Protein AF-A0A1C3NWH7-F1 (afdb_monomer_lite)

pLDDT: mean 85.62, std 14.14, range [42.09, 97.56]

Secondary structure (DSSP, 8-state):
-EE--S-S--EE---EEEEEEETTTTEEEEEE--EE-S-------SS-S----EEHHHHHHSS-HHHHHHHHHHTSSS--EEEEE-SSSEEP-

Organism: NCBI:txid1839754

Sequence (93 aa):
MTVGFYTSETIASGHLTGVYKNMRTGVLSLVFRCAALAHTETTPSAETPEVMWLPFTDALSCVHPVYAIRIADAFRPDGPFVRLHDGDRLLVG

Structure (mmCIF, N/CA/C/O backbone):
data_AF-A0A1C3NWH7-F1
#
_entry.id   AF-A0A1C3NWH7-F1
#
loop_
_atom_site.group_PDB
_atom_site.id
_atom_site.type_symbol
_atom_site.label_atom_id
_atom_site.label_alt_id
_atom_site.label_comp_id
_atom_site.label_asym_id
_atom_site.label_entity_id
_atom_site.label_seq_id
_atom_site.pdbx_PDB_ins_code
_atom_site.Cartn_x
_atom_site.Cartn_y
_atom_site.Cartn_z
_atom_site.occupancy
_atom_site.B_iso_or_equiv
_atom_site.auth_seq_id
_atom_site.auth_comp_id
_atom_site.auth_asym_id
_atom_site.auth_atom_id
_atom_site.pdbx_PDB_model_num
ATOM 1 N N . MET A 1 1 ? 5.059 -11.575 -9.342 1.00 43.31 1 MET A N 1
ATOM 2 C CA . MET A 1 1 ? 4.719 -10.138 -9.346 1.00 43.31 1 MET A CA 1
ATOM 3 C C . MET A 1 1 ? 5.219 -9.566 -8.041 1.00 43.31 1 MET A C 1
ATOM 5 O O . MET A 1 1 ? 5.048 -10.212 -7.012 1.00 43.31 1 MET A O 1
ATOM 9 N N . THR A 1 2 ? 5.891 -8.429 -8.128 1.00 42.09 2 THR A N 1
ATOM 10 C CA . THR A 1 2 ? 6.877 -7.993 -7.146 1.00 42.09 2 THR A CA 1
ATOM 11 C C . THR A 1 2 ? 6.573 -6.551 -6.748 1.00 42.09 2 THR A C 1
ATOM 13 O O . THR A 1 2 ? 6.117 -5.783 -7.594 1.00 42.09 2 THR A O 1
ATOM 16 N N . VAL A 1 3 ? 6.741 -6.200 -5.473 1.00 54.78 3 VAL A N 1
ATOM 17 C CA . VAL A 1 3 ? 6.416 -4.866 -4.929 1.00 54.78 3 VAL A CA 1
ATOM 18 C C . VAL A 1 3 ? 7.709 -4.083 -4.712 1.00 54.78 3 VAL A C 1
ATOM 20 O O . VAL A 1 3 ? 8.647 -4.644 -4.156 1.00 54.78 3 VAL A O 1
ATOM 23 N N . GLY A 1 4 ? 7.749 -2.821 -5.149 1.00 52.88 4 GLY A N 1
ATOM 24 C CA . GLY A 1 4 ? 8.881 -1.909 -4.959 1.00 52.88 4 GLY A CA 1
ATOM 25 C C . GLY A 1 4 ? 8.517 -0.734 -4.051 1.00 52.88 4 GLY A C 1
ATOM 26 O O . GLY A 1 4 ? 7.383 -0.248 -4.079 1.00 52.88 4 GLY A O 1
ATOM 27 N N . PHE A 1 5 ? 9.480 -0.274 -3.254 1.00 53.00 5 PHE A N 1
ATOM 28 C CA . PHE A 1 5 ? 9.350 0.886 -2.373 1.00 53.00 5 PHE A CA 1
ATOM 29 C C . PHE A 1 5 ? 10.374 1.945 -2.814 1.00 53.00 5 PHE A C 1
ATOM 31 O O . PHE A 1 5 ? 11.566 1.709 -2.704 1.00 53.00 5 PHE A O 1
ATOM 38 N N . TYR A 1 6 ? 9.877 3.066 -3.354 1.00 56.41 6 TYR A N 1
ATOM 39 C CA . TYR A 1 6 ? 10.581 4.321 -3.687 1.00 56.41 6 TYR A CA 1
ATOM 40 C C . TYR A 1 6 ? 11.961 4.213 -4.364 1.00 56.41 6 TYR A C 1
ATOM 42 O O . TYR A 1 6 ? 12.988 4.105 -3.703 1.00 56.41 6 TYR A O 1
ATOM 50 N N . THR A 1 7 ? 11.999 4.355 -5.693 1.00 55.66 7 THR A N 1
ATOM 51 C CA . THR A 1 7 ? 13.243 4.364 -6.485 1.00 55.66 7 THR A CA 1
ATOM 52 C C . THR A 1 7 ? 13.172 5.346 -7.654 1.00 55.66 7 THR A C 1
ATOM 54 O O . THR A 1 7 ? 12.092 5.661 -8.151 1.00 55.66 7 THR A O 1
ATOM 57 N N . SER A 1 8 ? 14.333 5.810 -8.129 1.00 57.62 8 SER A N 1
ATOM 58 C CA . SER A 1 8 ? 14.543 6.583 -9.372 1.00 57.62 8 SER A CA 1
ATOM 59 C C . SER A 1 8 ? 14.284 5.763 -10.651 1.00 57.62 8 SER A C 1
ATOM 61 O O . SER A 1 8 ? 14.823 6.043 -11.724 1.00 57.62 8 SER A O 1
ATOM 63 N N . GLU A 1 9 ? 13.469 4.719 -10.541 1.00 67.19 9 GLU A N 1
ATOM 64 C CA . GLU A 1 9 ? 13.191 3.761 -11.594 1.00 67.19 9 GLU A CA 1
ATOM 65 C C . GLU A 1 9 ? 12.115 4.297 -12.535 1.00 67.19 9 GLU A C 1
ATOM 67 O O . GLU A 1 9 ? 11.145 4.945 -12.130 1.00 67.19 9 GLU A O 1
ATOM 72 N N . THR A 1 10 ? 12.282 4.026 -13.827 1.00 71.00 10 THR A N 1
ATOM 73 C CA . THR A 1 10 ? 11.254 4.393 -14.796 1.00 71.00 10 THR A CA 1
ATOM 74 C C . THR A 1 10 ? 10.112 3.392 -14.683 1.00 71.00 10 THR A C 1
ATOM 76 O O . THR A 1 10 ? 10.268 2.206 -14.979 1.00 71.00 10 THR A O 1
ATOM 79 N N . ILE A 1 11 ? 8.951 3.881 -14.264 1.00 79.56 11 ILE A N 1
ATOM 80 C CA . ILE A 1 11 ? 7.724 3.095 -14.158 1.00 79.56 11 ILE A CA 1
ATOM 81 C C . ILE A 1 11 ? 6.724 3.519 -15.234 1.00 79.56 11 ILE A C 1
ATOM 83 O O . ILE A 1 11 ? 6.584 4.701 -15.547 1.00 79.56 11 ILE A O 1
ATOM 87 N N . ALA A 1 12 ? 5.980 2.558 -15.774 1.00 82.50 12 ALA A N 1
ATOM 88 C CA . ALA A 1 12 ? 4.736 2.851 -16.465 1.00 82.50 12 ALA A CA 1
ATOM 89 C C . ALA A 1 12 ? 3.673 3.149 -15.414 1.00 82.50 12 ALA A C 1
ATOM 91 O O . ALA A 1 12 ? 3.428 2.330 -14.518 1.00 82.50 12 ALA A O 1
ATOM 92 N N . SER A 1 13 ? 3.030 4.310 -15.538 1.00 80.12 13 SER A N 1
ATOM 93 C CA . SER A 1 13 ? 1.868 4.631 -14.724 1.00 80.12 13 SER A CA 1
ATOM 94 C C . SER A 1 13 ? 0.772 3.599 -14.975 1.00 80.12 13 SER A C 1
ATOM 96 O O . SER A 1 13 ? 0.459 3.254 -16.115 1.00 80.12 13 SER A O 1
ATOM 98 N N . GLY A 1 14 ? 0.190 3.087 -13.897 1.00 86.81 14 GLY A N 1
ATOM 99 C CA . GLY A 1 14 ? -1.050 2.329 -13.992 1.00 86.81 14 GLY A CA 1
ATOM 100 C C . GLY A 1 14 ? -2.184 3.021 -13.258 1.00 86.81 14 GLY A C 1
ATOM 101 O O . GLY A 1 14 ? -2.171 4.234 -13.050 1.00 86.81 14 GLY A O 1
ATOM 102 N N . HIS A 1 15 ? -3.210 2.255 -12.911 1.00 91.31 15 HIS A N 1
ATOM 103 C CA . HIS A 1 15 ? -4.446 2.800 -12.366 1.00 91.31 15 HIS A CA 1
ATOM 104 C C . HIS A 1 15 ? -4.403 2.909 -10.839 1.00 91.31 15 HIS A C 1
ATOM 106 O O . HIS A 1 15 ? -3.674 2.185 -10.152 1.00 91.31 15 HIS A O 1
ATOM 112 N N . LEU A 1 16 ? -5.222 3.822 -10.313 1.00 95.44 16 LEU A N 1
ATOM 113 C CA . LEU A 1 16 ? -5.500 3.924 -8.887 1.00 95.44 16 LEU A CA 1
ATOM 114 C C . LEU A 1 16 ? -6.219 2.650 -8.428 1.00 95.44 16 LEU A C 1
ATOM 116 O O . LEU A 1 16 ? -7.259 2.287 -8.969 1.00 95.44 16 LEU A O 1
ATOM 120 N N . THR A 1 17 ? -5.670 1.999 -7.410 1.00 96.94 17 THR A N 1
ATOM 121 C CA . THR A 1 17 ? -6.205 0.759 -6.829 1.00 96.94 17 THR A CA 1
ATOM 122 C C . THR A 1 17 ? -6.775 0.957 -5.434 1.00 96.94 17 THR A C 1
ATOM 124 O O . THR A 1 17 ? -7.593 0.153 -4.997 1.00 96.94 17 THR A O 1
ATOM 127 N N . GLY A 1 18 ? -6.417 2.034 -4.731 1.00 97.06 18 GLY A N 1
ATOM 128 C CA . GLY A 1 18 ? -7.065 2.326 -3.462 1.00 97.06 18 GLY A CA 1
ATOM 129 C C . GLY A 1 18 ? -6.729 3.667 -2.829 1.00 97.06 18 GLY A C 1
ATOM 130 O O . GLY A 1 18 ? -5.718 4.300 -3.138 1.00 97.06 18 GLY A O 1
ATOM 131 N N . VAL A 1 19 ? -7.612 4.066 -1.918 1.00 97.31 19 VAL A N 1
ATOM 132 C CA . VAL A 1 19 ? -7.565 5.263 -1.083 1.00 97.31 19 VAL A CA 1
ATOM 133 C C . VAL A 1 19 ? -7.690 4.831 0.376 1.00 97.31 19 VAL A C 1
ATOM 135 O O . VAL A 1 19 ? -8.719 4.299 0.797 1.00 97.31 19 VAL A O 1
ATOM 138 N N . TYR A 1 20 ? -6.655 5.092 1.166 1.00 97.19 20 TYR A N 1
ATOM 139 C CA . TYR A 1 20 ? -6.570 4.659 2.560 1.00 97.19 20 TYR A CA 1
ATOM 140 C C . TYR A 1 20 ? -6.465 5.878 3.462 1.00 97.19 20 TYR A C 1
ATOM 142 O O . TYR A 1 20 ? -5.539 6.678 3.325 1.00 97.19 20 TYR A O 1
ATOM 150 N N . LYS A 1 21 ? -7.434 6.030 4.363 1.00 97.12 21 LYS A N 1
ATOM 151 C CA . LYS A 1 21 ? -7.547 7.197 5.236 1.00 97.12 21 LYS A CA 1
ATOM 152 C C . LYS A 1 21 ? -7.071 6.826 6.630 1.00 97.12 21 LYS A C 1
ATOM 154 O O . LYS A 1 21 ? -7.735 6.047 7.314 1.00 97.12 21 LYS A O 1
ATOM 159 N N . ASN A 1 22 ? -5.936 7.382 7.043 1.00 96.69 22 ASN A N 1
ATOM 160 C CA . ASN A 1 22 ? -5.515 7.311 8.430 1.00 96.69 22 ASN A CA 1
ATOM 161 C C . ASN A 1 22 ? -6.306 8.349 9.234 1.00 96.69 22 ASN A C 1
ATOM 163 O O . ASN A 1 22 ? -6.025 9.544 9.173 1.00 96.69 22 ASN A O 1
ATOM 167 N N . MET A 1 23 ? -7.291 7.889 9.995 1.00 96.31 23 MET A N 1
ATOM 168 C CA . MET A 1 23 ? -8.187 8.745 10.770 1.00 96.31 23 MET A CA 1
ATOM 169 C C . MET A 1 23 ? -7.536 9.301 12.039 1.00 96.31 23 MET A C 1
ATOM 171 O O . MET A 1 23 ? -8.025 10.286 12.582 1.00 96.31 23 MET A O 1
ATOM 175 N N . ARG A 1 24 ? -6.425 8.709 12.499 1.00 96.25 24 ARG A N 1
ATOM 176 C CA . ARG A 1 24 ? -5.654 9.219 13.642 1.00 96.25 24 ARG A CA 1
ATOM 177 C C . ARG A 1 24 ? -4.780 10.405 13.238 1.00 96.25 24 ARG A C 1
ATOM 179 O O . ARG A 1 24 ? -4.661 11.356 14.000 1.00 96.25 24 ARG A O 1
ATOM 186 N N . THR A 1 25 ? -4.173 10.350 12.052 1.00 96.25 25 THR A N 1
ATOM 187 C CA . THR A 1 25 ? -3.234 11.384 11.579 1.00 96.25 25 THR A CA 1
ATOM 188 C C . THR A 1 25 ? -3.828 12.339 10.544 1.00 96.25 25 THR A C 1
ATOM 190 O O . THR A 1 25 ? -3.185 13.324 10.195 1.00 96.25 25 THR A O 1
ATOM 193 N N . GLY A 1 26 ? -5.027 12.060 10.023 1.00 94.31 26 GLY A N 1
ATOM 194 C CA . GLY A 1 26 ? -5.654 12.846 8.955 1.00 94.31 26 GLY A CA 1
ATOM 195 C C . GLY A 1 26 ? -5.001 12.672 7.577 1.00 94.31 26 GLY A C 1
ATOM 196 O O . GLY A 1 26 ? -5.277 13.450 6.668 1.00 94.31 26 GLY A O 1
ATOM 197 N N . VAL A 1 27 ? -4.134 11.669 7.402 1.00 95.56 27 VAL A N 1
ATOM 198 C CA . VAL A 1 27 ? -3.383 11.438 6.157 1.00 95.56 27 VAL A CA 1
ATOM 199 C C . VAL A 1 27 ? -4.159 10.531 5.202 1.00 95.56 27 VAL A C 1
ATOM 201 O O . VAL A 1 27 ? -4.671 9.482 5.598 1.00 95.56 27 VAL A O 1
ATOM 204 N N . LEU A 1 28 ? -4.184 10.898 3.918 1.00 95.38 28 LEU A N 1
ATOM 205 C CA . LEU A 1 28 ? -4.691 10.066 2.827 1.00 95.38 28 LEU A CA 1
ATOM 206 C C . LEU A 1 28 ? -3.530 9.449 2.045 1.00 95.38 28 LEU A C 1
ATOM 208 O O . LEU A 1 28 ? -2.661 10.160 1.549 1.00 95.38 28 LEU A O 1
ATOM 212 N N . SER A 1 29 ? -3.539 8.127 1.893 1.00 95.69 29 SER A N 1
ATOM 213 C CA . SER A 1 29 ? -2.621 7.408 1.007 1.00 95.69 29 SER A CA 1
ATOM 2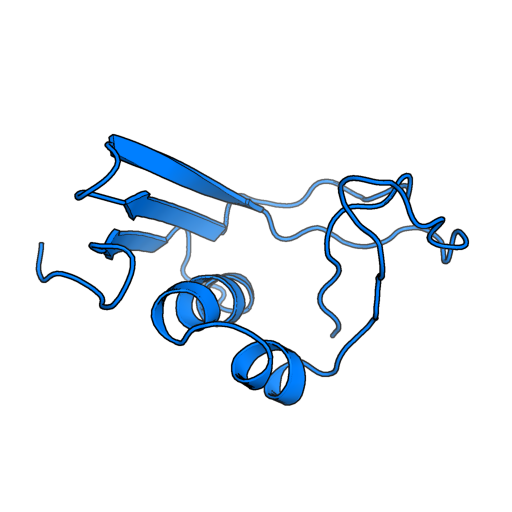14 C C . SER A 1 29 ? -3.360 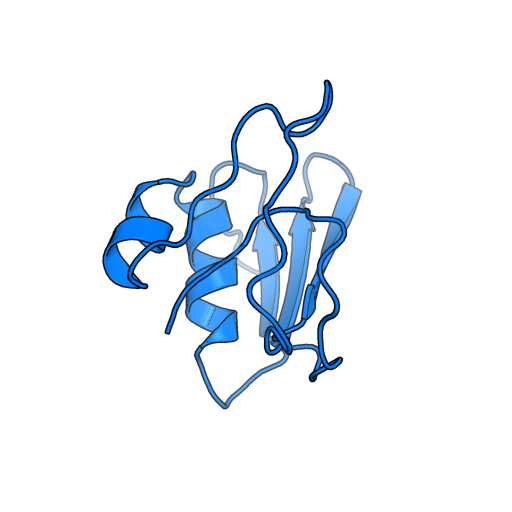6.954 -0.251 1.00 95.69 29 SER A C 1
ATOM 216 O O . SER A 1 29 ? -4.376 6.264 -0.155 1.00 95.69 29 SER A O 1
ATOM 218 N N . LEU A 1 30 ? -2.834 7.317 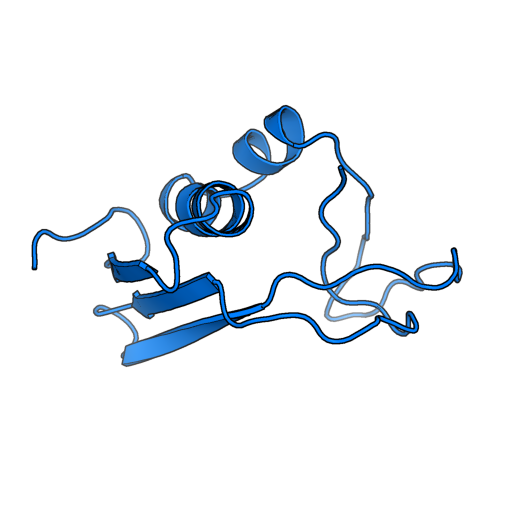-1.421 1.00 96.00 30 LEU A N 1
ATOM 219 C CA . LEU A 1 30 ? -3.316 6.872 -2.730 1.00 96.00 30 LEU A CA 1
ATOM 220 C C . LEU A 1 30 ? -2.359 5.813 -3.276 1.00 96.00 30 LEU A C 1
ATOM 222 O O . LEU A 1 30 ? -1.152 6.041 -3.309 1.00 96.00 30 LEU A O 1
ATOM 226 N N . VAL A 1 31 ? -2.885 4.664 -3.694 1.00 94.62 31 VAL A N 1
ATOM 227 C CA . VAL A 1 31 ? -2.067 3.537 -4.164 1.00 94.62 31 VAL A CA 1
ATOM 228 C C . VAL A 1 31 ? -2.335 3.280 -5.635 1.00 94.62 31 VAL A C 1
ATOM 230 O O . VAL A 1 31 ? -3.458 2.962 -6.024 1.00 94.62 31 VAL A O 1
ATOM 233 N N . PHE A 1 32 ? -1.286 3.373 -6.444 1.00 92.19 32 PHE A N 1
ATOM 234 C CA . PHE A 1 32 ? -1.307 3.066 -7.869 1.00 92.19 32 PHE A CA 1
ATOM 235 C C . PHE A 1 32 ? -0.561 1.762 -8.123 1.00 92.19 32 PHE A C 1
ATOM 237 O O . PHE A 1 32 ? 0.501 1.529 -7.545 1.00 92.19 32 PHE A O 1
ATOM 244 N N . ARG A 1 33 ? -1.102 0.918 -9.003 1.00 91.12 33 ARG A N 1
ATOM 245 C CA . ARG A 1 33 ? -0.387 -0.270 -9.476 1.00 91.12 33 ARG A CA 1
ATOM 246 C C . ARG A 1 33 ? 0.374 0.089 -10.737 1.00 91.12 33 ARG A C 1
ATOM 248 O O . ARG A 1 33 ? -0.241 0.273 -11.778 1.00 91.12 33 ARG A O 1
ATOM 255 N N . CYS A 1 34 ? 1.692 0.138 -10.643 1.00 89.56 34 CYS A N 1
ATOM 256 C CA . CYS A 1 34 ? 2.571 0.472 -11.758 1.00 89.56 34 CYS A CA 1
ATOM 257 C C . CYS A 1 34 ? 3.351 -0.762 -12.229 1.00 89.56 34 CYS A C 1
ATOM 259 O O . CYS A 1 34 ? 3.427 -1.770 -11.522 1.00 89.56 34 CYS A O 1
ATOM 261 N N . ALA A 1 35 ? 3.926 -0.678 -13.427 1.00 85.75 35 ALA A N 1
ATOM 262 C CA . ALA A 1 35 ? 4.851 -1.684 -13.942 1.00 85.75 35 ALA A CA 1
ATOM 263 C C . ALA A 1 35 ? 6.249 -1.071 -14.073 1.00 85.75 35 ALA A C 1
ATOM 265 O O . ALA A 1 35 ? 6.395 0.002 -14.656 1.00 85.75 35 ALA A O 1
ATOM 266 N N . ALA A 1 36 ? 7.267 -1.745 -13.543 1.00 83.06 36 ALA A N 1
ATOM 267 C CA . ALA A 1 36 ? 8.659 -1.372 -13.774 1.00 83.06 36 ALA A CA 1
ATOM 268 C C . ALA A 1 36 ? 9.021 -1.595 -15.252 1.00 83.06 36 ALA A C 1
ATOM 270 O O . ALA A 1 36 ? 8.721 -2.655 -15.806 1.00 83.06 36 ALA A O 1
ATOM 271 N N . LEU A 1 37 ? 9.621 -0.588 -15.896 1.00 76.44 37 LEU A N 1
ATOM 272 C CA . LEU A 1 37 ? 9.960 -0.627 -17.326 1.00 76.44 37 LEU A CA 1
ATOM 273 C C . LEU A 1 37 ? 11.417 -1.034 -17.598 1.00 76.44 37 LEU A C 1
ATOM 275 O O . LEU A 1 37 ? 11.722 -1.461 -18.710 1.00 76.44 37 LEU A O 1
ATOM 279 N N . ALA A 1 38 ? 12.306 -0.945 -16.606 1.00 68.94 38 ALA A N 1
ATOM 280 C CA . ALA A 1 38 ? 13.693 -1.401 -16.682 1.00 68.94 38 ALA A CA 1
ATOM 281 C C . ALA A 1 38 ? 14.217 -1.710 -15.273 1.00 68.94 38 ALA A C 1
ATOM 283 O O . ALA A 1 38 ? 13.850 -1.008 -14.343 1.00 68.94 38 ALA A O 1
ATOM 284 N N . HIS A 1 39 ? 15.100 -2.706 -15.124 1.00 62.94 39 HIS A N 1
ATOM 285 C CA . HIS A 1 39 ? 15.802 -2.960 -13.858 1.00 62.94 39 HIS A CA 1
ATOM 286 C C . HIS A 1 39 ? 16.905 -1.912 -13.680 1.00 62.94 39 HIS A C 1
ATOM 288 O O . HIS A 1 39 ? 18.079 -2.185 -13.932 1.00 62.94 39 HIS A O 1
ATOM 294 N N . THR A 1 40 ? 16.532 -0.687 -13.327 1.00 58.53 40 THR A N 1
ATOM 295 C CA . THR A 1 40 ? 17.517 0.312 -12.917 1.00 58.53 40 THR A CA 1
ATOM 296 C C . THR A 1 40 ? 17.998 -0.053 -11.518 1.00 58.53 40 THR A C 1
ATOM 298 O O . THR A 1 40 ? 17.183 -0.393 -10.661 1.00 58.53 40 THR A O 1
ATOM 301 N N . GLU A 1 41 ? 19.310 -0.001 -11.273 1.00 60.72 41 GLU A N 1
ATOM 302 C CA . GLU A 1 41 ? 19.828 -0.207 -9.922 1.00 60.72 41 GLU A CA 1
ATOM 303 C C . GLU A 1 41 ? 19.169 0.784 -8.963 1.00 60.72 41 GLU A C 1
ATOM 305 O O . GLU A 1 41 ? 19.176 2.001 -9.164 1.00 60.72 41 GLU A O 1
ATOM 310 N N . THR A 1 42 ? 18.554 0.238 -7.925 1.00 67.94 42 THR A N 1
ATOM 311 C CA . THR A 1 42 ? 17.866 1.008 -6.904 1.00 67.94 42 THR A CA 1
ATOM 312 C C . THR A 1 42 ? 18.917 1.557 -5.953 1.00 67.94 42 THR A C 1
ATOM 314 O O . THR A 1 42 ? 19.503 0.802 -5.179 1.00 67.94 42 THR A O 1
ATOM 317 N N . THR A 1 43 ? 19.202 2.855 -6.028 1.00 69.31 43 THR A N 1
ATOM 318 C CA . THR A 1 43 ? 20.204 3.490 -5.163 1.00 69.31 43 THR A CA 1
ATOM 319 C C . THR A 1 43 ? 19.588 3.872 -3.817 1.00 69.31 43 THR A C 1
ATOM 321 O O . THR A 1 43 ? 18.648 4.675 -3.811 1.00 69.31 43 THR A O 1
ATOM 324 N N . PRO A 1 44 ? 20.117 3.370 -2.687 1.00 75.75 44 PRO A N 1
ATOM 325 C CA . PRO A 1 44 ? 19.705 3.811 -1.363 1.00 75.75 44 PRO A CA 1
ATOM 326 C C . PRO A 1 44 ? 19.845 5.321 -1.169 1.00 75.75 44 PRO A C 1
ATOM 328 O O . PRO A 1 44 ? 20.753 5.959 -1.706 1.00 75.75 44 PRO A O 1
ATOM 331 N N . SER A 1 45 ? 18.977 5.882 -0.338 1.00 80.12 45 SER A N 1
ATOM 332 C CA . SER A 1 45 ? 19.031 7.270 0.113 1.00 80.12 45 SER A CA 1
ATOM 333 C C . SER A 1 45 ? 18.846 7.344 1.630 1.00 80.12 45 SER A C 1
ATOM 335 O O . SER A 1 45 ? 18.528 6.350 2.281 1.00 80.12 45 SER A O 1
ATOM 337 N N . ALA A 1 46 ? 19.012 8.534 2.211 1.00 83.19 46 ALA A N 1
ATOM 338 C CA . ALA A 1 46 ? 18.739 8.743 3.634 1.00 83.19 46 ALA A CA 1
ATOM 339 C C . ALA A 1 46 ? 17.269 8.458 4.009 1.00 83.19 46 ALA A C 1
ATOM 341 O O . ALA A 1 46 ? 16.992 8.044 5.131 1.00 83.19 46 ALA A O 1
ATOM 342 N N . GLU A 1 47 ? 16.335 8.657 3.075 1.00 78.44 47 GLU A N 1
ATOM 343 C CA . GLU A 1 47 ? 14.904 8.393 3.277 1.00 78.44 47 GLU A CA 1
ATOM 344 C C . GLU A 1 47 ? 14.520 6.945 2.943 1.00 78.44 47 GLU A C 1
ATOM 346 O O . GLU A 1 47 ? 13.492 6.449 3.400 1.00 78.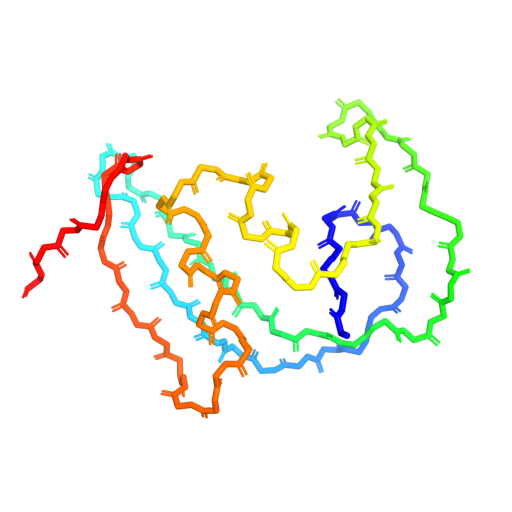44 47 GLU A O 1
ATOM 351 N N . THR A 1 48 ? 15.321 6.251 2.130 1.00 80.44 48 THR A N 1
ATOM 352 C CA . THR A 1 48 ? 15.074 4.870 1.694 1.00 80.44 48 THR A CA 1
ATOM 353 C C . THR A 1 48 ? 16.398 4.102 1.694 1.00 80.44 48 THR A C 1
ATOM 355 O O . THR A 1 48 ? 17.066 4.012 0.664 1.00 80.44 48 THR A O 1
ATOM 358 N N . PRO A 1 49 ? 16.822 3.585 2.860 1.00 82.94 49 PRO A N 1
ATOM 359 C CA . PRO A 1 49 ? 18.145 2.984 3.029 1.00 82.94 49 PRO A CA 1
ATOM 360 C C . PRO A 1 49 ? 18.285 1.616 2.350 1.00 82.94 49 PRO A C 1
ATOM 362 O O . PRO A 1 49 ? 19.400 1.142 2.151 1.00 82.94 49 PRO A O 1
ATOM 365 N N . GLU A 1 50 ? 17.173 0.977 1.996 1.00 83.56 50 GLU A N 1
ATOM 366 C CA . GLU A 1 50 ? 17.155 -0.319 1.333 1.00 83.56 50 GLU A CA 1
ATOM 367 C C . GLU A 1 50 ? 15.933 -0.416 0.424 1.00 83.56 50 GLU A C 1
ATOM 369 O O . GLU A 1 50 ? 14.847 0.059 0.766 1.00 83.56 50 GLU A O 1
ATOM 374 N N . VAL A 1 51 ? 16.118 -1.057 -0.729 1.00 81.69 51 VAL A N 1
ATOM 375 C CA . VAL A 1 51 ? 15.034 -1.417 -1.635 1.00 81.69 51 VAL A CA 1
ATOM 376 C C . VAL A 1 51 ? 15.204 -2.867 -2.037 1.00 81.69 51 VAL A C 1
ATOM 378 O O . VAL A 1 51 ? 16.294 -3.304 -2.397 1.00 81.69 51 VAL A O 1
ATOM 381 N N . MET A 1 52 ? 14.103 -3.607 -1.994 1.00 83.38 52 MET A N 1
ATOM 382 C CA . MET A 1 52 ? 14.084 -5.004 -2.377 1.00 83.38 52 MET A CA 1
ATOM 383 C C . MET A 1 52 ? 12.822 -5.359 -3.150 1.00 83.38 52 MET A C 1
ATOM 385 O O . MET A 1 52 ? 11.744 -4.802 -2.943 1.00 83.38 52 MET A O 1
ATOM 389 N N . TRP A 1 53 ? 12.985 -6.341 -4.022 1.00 85.31 53 TRP A N 1
ATOM 390 C CA . TRP A 1 53 ? 11.955 -6.902 -4.875 1.00 85.31 53 TRP A CA 1
ATOM 391 C C . TRP A 1 53 ? 11.487 -8.227 -4.265 1.00 85.31 53 TRP A C 1
ATOM 393 O O . TRP A 1 53 ? 12.195 -9.229 -4.322 1.00 85.31 53 TRP A O 1
ATOM 403 N N . LEU A 1 54 ? 10.293 -8.230 -3.668 1.00 90.19 54 LEU A N 1
ATOM 404 C CA . LEU A 1 54 ? 9.748 -9.384 -2.945 1.00 90.19 54 LEU A CA 1
ATOM 405 C C . LEU A 1 54 ? 8.616 -10.112 -3.684 1.00 90.19 54 LEU A C 1
ATOM 407 O O . LEU A 1 54 ? 7.767 -9.453 -4.298 1.00 90.19 54 LEU A O 1
ATOM 411 N N . PRO A 1 55 ? 8.518 -11.451 -3.557 1.00 92.19 55 PRO A N 1
ATOM 412 C CA . PRO A 1 55 ? 7.287 -12.177 -3.844 1.00 92.19 55 PRO A CA 1
ATOM 413 C C . PRO A 1 55 ? 6.099 -11.581 -3.083 1.00 92.19 55 PRO A C 1
ATOM 415 O O . PRO A 1 55 ? 6.238 -11.077 -1.970 1.00 92.19 55 PRO A O 1
ATOM 418 N N . PHE A 1 56 ? 4.905 -11.664 -3.671 1.00 91.19 56 PHE A N 1
ATOM 419 C CA . PHE A 1 56 ? 3.694 -11.061 -3.105 1.00 91.19 56 PHE A CA 1
ATOM 420 C C . PHE A 1 56 ? 3.428 -11.470 -1.647 1.00 91.19 56 PHE A C 1
ATOM 422 O O . PHE A 1 56 ? 3.159 -10.612 -0.814 1.00 91.19 56 PHE A O 1
ATOM 429 N N . THR A 1 57 ? 3.536 -12.759 -1.321 1.00 93.19 57 THR A N 1
ATOM 430 C CA . THR A 1 57 ? 3.307 -13.285 0.037 1.00 93.19 57 THR A CA 1
ATOM 431 C C . THR A 1 57 ? 4.285 -12.721 1.062 1.00 93.19 57 THR A C 1
ATOM 433 O O . THR A 1 57 ? 3.902 -12.413 2.192 1.00 93.19 57 THR A O 1
ATOM 436 N N . ASP A 1 58 ? 5.534 -12.539 0.649 1.00 94.69 58 ASP A N 1
ATOM 437 C CA . ASP A 1 58 ? 6.606 -12.058 1.512 1.00 94.69 58 ASP A CA 1
ATOM 438 C C . ASP A 1 58 ? 6.413 -10.560 1.756 1.00 94.69 58 ASP A C 1
ATOM 440 O O . ASP A 1 58 ? 6.443 -10.106 2.897 1.00 94.69 58 ASP A O 1
ATOM 444 N N . ALA A 1 59 ? 6.055 -9.808 0.708 1.00 93.75 59 ALA A N 1
ATOM 445 C CA . ALA A 1 59 ? 5.724 -8.389 0.811 1.00 93.75 59 ALA A CA 1
ATOM 446 C C . ALA A 1 59 ? 4.572 -8.113 1.796 1.00 93.75 59 ALA A C 1
ATOM 448 O O . ALA A 1 59 ? 4.621 -7.126 2.529 1.00 93.75 59 ALA A O 1
ATOM 449 N N . LEU A 1 60 ? 3.554 -8.985 1.857 1.00 93.88 60 LEU A N 1
ATOM 450 C CA . LEU A 1 60 ? 2.470 -8.869 2.844 1.00 93.88 60 LEU A CA 1
ATOM 451 C C . LEU A 1 60 ? 2.951 -9.073 4.287 1.00 93.88 60 LEU A C 1
ATOM 453 O O . LEU A 1 60 ? 2.355 -8.514 5.205 1.00 93.88 60 LEU A O 1
ATOM 457 N N . SER A 1 61 ? 4.009 -9.859 4.480 1.00 94.25 61 SER A N 1
ATOM 458 C CA . SER A 1 61 ? 4.547 -10.214 5.798 1.00 94.25 61 SER A CA 1
ATOM 459 C C . SER A 1 61 ? 5.607 -9.222 6.294 1.00 94.25 61 SER A C 1
ATOM 461 O O . SER A 1 61 ? 5.833 -9.114 7.496 1.00 94.25 61 SER A O 1
ATOM 463 N N . CYS A 1 62 ? 6.239 -8.472 5.385 1.00 92.88 62 CYS A N 1
ATOM 464 C CA . CYS A 1 62 ? 7.274 -7.481 5.699 1.00 92.88 62 CYS A CA 1
ATOM 465 C C . CYS A 1 62 ? 6.733 -6.135 6.209 1.00 92.88 62 CYS A C 1
ATOM 467 O O . CYS A 1 62 ? 7.514 -5.282 6.627 1.00 92.88 62 CYS A O 1
ATOM 469 N N . VAL A 1 63 ? 5.418 -5.909 6.159 1.00 91.19 63 VAL A N 1
ATOM 470 C CA . VAL A 1 63 ? 4.797 -4.634 6.543 1.00 91.19 63 VAL A CA 1
ATOM 471 C C . VAL A 1 63 ? 3.801 -4.817 7.683 1.00 91.19 63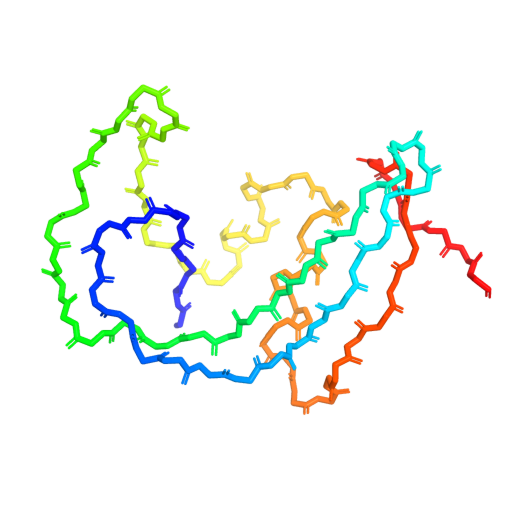 VAL A C 1
ATOM 473 O O . VAL A 1 63 ? 3.263 -5.900 7.899 1.00 91.19 63 VAL A O 1
ATOM 476 N N . HIS A 1 64 ? 3.502 -3.731 8.401 1.00 94.31 64 HIS A N 1
ATOM 477 C CA . HIS A 1 64 ? 2.457 -3.752 9.424 1.00 94.31 64 HIS A CA 1
ATOM 478 C C . HIS A 1 64 ? 1.113 -4.220 8.815 1.00 94.31 64 HIS A C 1
ATOM 480 O O . HIS A 1 64 ? 0.774 -3.770 7.714 1.00 94.31 64 HIS A O 1
ATOM 486 N N . PRO A 1 65 ? 0.305 -5.054 9.502 1.00 92.56 65 PRO A N 1
ATOM 487 C CA . PRO A 1 65 ? -0.906 -5.655 8.926 1.00 92.56 65 PRO A CA 1
ATOM 488 C C . PRO A 1 65 ? -1.890 -4.659 8.296 1.00 92.56 65 PRO A C 1
ATOM 490 O O . PRO A 1 65 ? -2.474 -4.923 7.245 1.00 92.56 65 PRO A O 1
ATOM 493 N N . VAL A 1 66 ? -2.036 -3.469 8.889 1.00 94.75 66 VAL A N 1
ATOM 494 C CA . VAL A 1 66 ? -2.903 -2.407 8.347 1.00 94.75 66 VAL A CA 1
ATOM 495 C C . VAL A 1 66 ? -2.423 -1.849 7.001 1.00 94.75 66 VAL A C 1
ATOM 497 O O . VAL A 1 66 ? -3.207 -1.257 6.264 1.00 94.75 66 VAL A O 1
ATOM 500 N N . TYR A 1 67 ? -1.136 -1.997 6.684 1.00 94.12 67 TYR A N 1
ATOM 501 C CA . TYR A 1 67 ? -0.538 -1.585 5.416 1.00 94.12 67 TYR A CA 1
ATOM 502 C C . TYR A 1 67 ? -0.484 -2.740 4.416 1.00 94.12 67 TYR A C 1
ATOM 504 O O . TYR A 1 67 ? -0.602 -2.487 3.219 1.00 94.12 67 TYR A O 1
ATOM 512 N N . ALA A 1 68 ? -0.418 -3.992 4.880 1.00 95.88 68 ALA A N 1
ATOM 513 C CA . ALA A 1 68 ? -0.480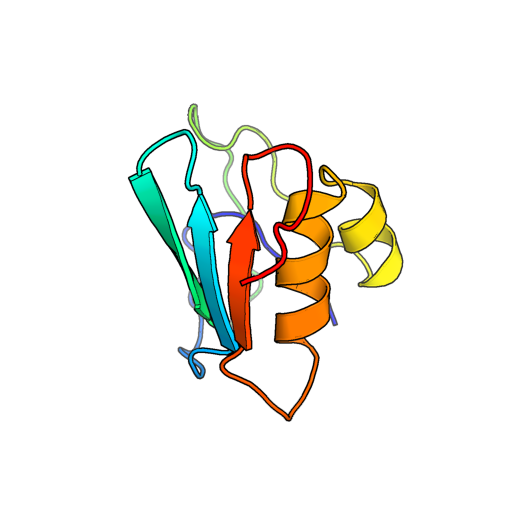 -5.179 4.024 1.00 95.88 68 ALA A CA 1
ATOM 514 C C . ALA A 1 68 ? -1.760 -5.209 3.170 1.00 95.88 68 ALA A C 1
ATOM 516 O O . ALA A 1 68 ? -1.715 -5.576 1.996 1.00 95.88 68 ALA A O 1
ATOM 517 N N . ILE A 1 69 ? -2.889 -4.726 3.708 1.00 95.44 69 ILE A N 1
ATOM 518 C CA . ILE A 1 69 ? -4.144 -4.620 2.946 1.00 95.44 69 ILE A CA 1
ATOM 519 C C . ILE A 1 69 ? -3.995 -3.767 1.682 1.00 95.44 69 ILE A C 1
ATOM 521 O O . ILE A 1 69 ? -4.618 -4.071 0.673 1.00 95.44 69 ILE A O 1
ATOM 525 N N . ARG A 1 70 ? -3.129 -2.742 1.711 1.00 95.06 70 ARG A N 1
ATOM 526 C CA . ARG A 1 70 ? -2.889 -1.846 0.573 1.00 95.06 70 ARG A CA 1
ATOM 527 C C . ARG A 1 70 ? -2.247 -2.591 -0.587 1.00 95.06 70 ARG A C 1
ATOM 529 O O . ARG A 1 70 ? -2.613 -2.381 -1.738 1.00 95.06 70 ARG A O 1
ATOM 536 N N . ILE A 1 71 ? -1.301 -3.469 -0.258 1.00 95.19 71 ILE A N 1
ATOM 537 C CA . ILE A 1 71 ? -0.616 -4.338 -1.212 1.00 95.19 71 ILE A CA 1
ATOM 538 C C . ILE A 1 71 ? -1.598 -5.387 -1.737 1.00 95.19 71 ILE A C 1
ATOM 540 O O . ILE A 1 71 ? -1.694 -5.576 -2.944 1.00 95.19 71 ILE A O 1
ATOM 544 N N . ALA A 1 72 ? -2.363 -6.033 -0.852 1.00 95.62 72 ALA A N 1
ATOM 545 C CA . ALA A 1 72 ? -3.328 -7.054 -1.248 1.00 95.62 72 ALA A CA 1
ATOM 546 C C . ALA A 1 72 ? -4.398 -6.504 -2.204 1.00 95.62 72 ALA A C 1
ATOM 548 O O . ALA A 1 72 ? -4.628 -7.072 -3.271 1.00 95.62 72 ALA A O 1
ATOM 549 N N . ASP A 1 73 ? -5.004 -5.370 -1.858 1.00 95.81 73 ASP A N 1
ATOM 550 C CA . ASP A 1 73 ? -6.004 -4.687 -2.679 1.00 95.81 73 ASP A CA 1
ATOM 551 C C . ASP A 1 73 ? -5.441 -4.255 -4.041 1.00 95.81 73 ASP A C 1
ATOM 553 O O . ASP A 1 73 ? -6.125 -4.394 -5.052 1.00 95.81 73 ASP A O 1
ATOM 557 N N . ALA A 1 74 ? -4.179 -3.811 -4.110 1.00 94.56 74 ALA A N 1
ATOM 558 C CA . ALA A 1 74 ? -3.552 -3.418 -5.374 1.00 94.56 74 ALA A CA 1
ATOM 559 C C . ALA A 1 74 ? -3.444 -4.566 -6.393 1.00 94.56 74 ALA A C 1
ATOM 561 O O . ALA A 1 74 ? -3.347 -4.327 -7.596 1.00 94.56 74 ALA A O 1
ATOM 562 N N . PHE A 1 75 ? -3.468 -5.820 -5.939 1.00 93.06 75 PHE A N 1
ATOM 563 C CA . PHE A 1 75 ? -3.404 -6.995 -6.810 1.00 93.06 75 PHE A CA 1
ATOM 564 C C . PHE A 1 75 ? -4.785 -7.487 -7.250 1.00 93.06 75 PHE A C 1
ATOM 566 O O . PHE A 1 75 ? -4.871 -8.342 -8.136 1.00 93.06 75 PHE A O 1
ATOM 573 N N . ARG A 1 76 ? -5.857 -6.939 -6.674 1.00 94.12 76 ARG A N 1
ATOM 574 C CA . ARG A 1 76 ? -7.232 -7.298 -7.005 1.00 94.12 76 ARG A CA 1
ATOM 575 C C . ARG A 1 76 ? -7.766 -6.461 -8.178 1.00 94.12 76 ARG A C 1
ATOM 577 O O . ARG A 1 76 ? -7.372 -5.307 -8.330 1.00 94.12 76 ARG A O 1
ATOM 584 N N . PRO A 1 77 ? -8.661 -7.020 -9.012 1.00 90.69 77 PRO A N 1
ATOM 585 C CA . PRO A 1 77 ? -9.214 -6.307 -10.164 1.00 90.69 77 PRO A CA 1
ATOM 586 C C . PRO A 1 77 ? -10.349 -5.329 -9.810 1.00 90.69 77 PRO A C 1
ATOM 588 O O . PRO A 1 77 ? -10.708 -4.505 -10.642 1.00 90.69 77 PRO A O 1
ATOM 591 N N . ASP A 1 78 ? -10.928 -5.415 -8.610 1.00 90.94 78 ASP A N 1
ATOM 592 C CA . ASP A 1 78 ? -12.175 -4.738 -8.219 1.00 90.94 78 ASP A CA 1
ATOM 593 C C . ASP A 1 78 ? -11.990 -3.397 -7.474 1.00 90.94 78 ASP A C 1
ATOM 595 O O . ASP A 1 78 ? -12.884 -2.943 -6.763 1.00 90.94 78 ASP A O 1
ATOM 599 N N . GLY A 1 79 ? -10.837 -2.745 -7.643 1.00 89.44 79 GLY A N 1
ATOM 600 C CA . GLY A 1 79 ? -10.576 -1.407 -7.102 1.00 89.44 79 GLY A CA 1
ATOM 601 C C . GLY A 1 79 ? -11.211 -0.253 -7.912 1.00 89.44 79 GLY A C 1
ATOM 602 O O . GLY A 1 79 ? -11.789 -0.479 -8.975 1.00 89.44 79 GLY A O 1
ATOM 603 N N . PRO A 1 80 ? -11.070 1.009 -7.455 1.00 95.81 80 PRO A N 1
ATOM 604 C CA . PRO A 1 80 ? -10.277 1.415 -6.302 1.00 95.81 80 PRO A CA 1
ATOM 605 C C . PRO A 1 80 ? -10.989 1.167 -4.966 1.00 95.81 80 PRO A C 1
ATOM 607 O O . PRO A 1 80 ? -12.124 1.589 -4.759 1.00 95.81 80 PRO A O 1
ATOM 610 N N . PHE A 1 81 ? -10.295 0.539 -4.020 1.00 96.81 81 PHE A N 1
ATOM 611 C CA . PHE A 1 81 ? -10.815 0.315 -2.670 1.00 96.81 81 PHE A CA 1
ATOM 612 C C . PHE A 1 81 ? -10.718 1.584 -1.827 1.00 96.81 81 PHE A C 1
ATOM 614 O O . PHE A 1 81 ? -9.703 2.273 -1.855 1.00 96.81 81 PHE A O 1
ATOM 621 N N . VAL A 1 82 ? -11.736 1.879 -1.020 1.00 96.88 82 VAL A N 1
ATOM 622 C CA . VAL A 1 82 ? -11.693 2.981 -0.049 1.00 96.88 82 VAL A CA 1
ATOM 623 C C . VAL A 1 82 ? -11.774 2.400 1.353 1.00 96.88 82 VAL A C 1
ATOM 625 O O . VAL A 1 82 ? -12.742 1.717 1.679 1.00 96.88 82 VAL A O 1
ATOM 628 N N . ARG A 1 83 ? -10.762 2.656 2.190 1.00 96.62 83 ARG A N 1
ATOM 629 C CA . ARG A 1 83 ? -10.698 2.109 3.554 1.00 96.62 83 ARG A CA 1
ATOM 630 C C . ARG A 1 83 ? -10.310 3.151 4.589 1.00 96.62 83 ARG A C 1
ATOM 632 O O . ARG A 1 83 ? -9.519 4.054 4.319 1.00 96.62 83 ARG A O 1
ATOM 639 N N . LEU A 1 84 ? -10.842 2.973 5.793 1.00 97.56 84 LEU A N 1
ATOM 640 C CA . LEU A 1 84 ? -10.497 3.745 6.981 1.00 97.56 84 LEU A CA 1
ATOM 641 C C . LEU A 1 84 ? -9.584 2.907 7.877 1.00 97.56 84 LEU A C 1
ATOM 643 O O . LEU A 1 84 ? -9.792 1.703 8.022 1.00 97.56 84 LEU A O 1
ATOM 647 N N . HIS A 1 85 ? -8.583 3.534 8.484 1.00 96.56 85 HIS A N 1
ATOM 648 C CA . HIS A 1 85 ? -7.733 2.898 9.484 1.00 96.56 85 HIS A CA 1
ATOM 649 C C . HIS A 1 85 ? -7.203 3.915 10.497 1.00 96.56 85 HIS A C 1
ATOM 651 O O . HIS A 1 85 ? -7.210 5.114 10.240 1.00 96.56 85 HIS A O 1
ATOM 657 N N . ASP A 1 86 ? -6.710 3.449 11.640 1.00 96.12 86 ASP A N 1
ATOM 658 C CA . ASP A 1 86 ? -6.079 4.295 12.670 1.00 96.12 86 ASP A CA 1
ATOM 659 C C . ASP A 1 86 ? -4.542 4.190 12.695 1.00 96.12 86 ASP A C 1
ATOM 661 O O . ASP A 1 86 ? -3.886 4.862 13.487 1.00 96.12 86 ASP A O 1
ATOM 665 N N . GLY A 1 87 ? -3.972 3.372 11.803 1.00 94.75 87 GLY A N 1
ATOM 666 C CA . GLY A 1 87 ? -2.536 3.071 11.758 1.00 94.75 87 GLY A CA 1
ATOM 667 C C . GLY A 1 87 ? -2.182 1.725 12.388 1.00 94.75 87 GLY A C 1
ATOM 668 O O . GLY A 1 87 ? -1.098 1.216 12.126 1.00 94.75 87 GLY A O 1
ATOM 669 N N . ASP A 1 88 ? -3.130 1.108 13.095 1.00 95.94 88 ASP A N 1
ATOM 670 C CA . ASP A 1 88 ? -2.961 -0.207 13.710 1.00 95.94 88 ASP A CA 1
ATOM 671 C C . ASP A 1 88 ? -3.926 -1.233 13.099 1.00 95.94 88 ASP A C 1
ATOM 673 O O . ASP A 1 88 ? -3.557 -2.372 12.813 1.00 95.94 88 ASP A O 1
ATOM 677 N N . ARG A 1 89 ? -5.164 -0.810 12.830 1.00 95.69 89 ARG A N 1
ATOM 678 C CA . ARG A 1 89 ? -6.242 -1.660 12.313 1.00 95.69 89 ARG A CA 1
ATOM 679 C C . ARG A 1 89 ? -7.149 -0.913 11.347 1.00 95.69 89 ARG A C 1
ATOM 681 O O . ARG A 1 89 ? -7.217 0.316 11.338 1.00 95.69 89 ARG A O 1
ATOM 688 N N . LEU A 1 90 ? -7.881 -1.683 10.547 1.00 96.50 90 LEU A N 1
ATOM 689 C CA . LEU A 1 90 ? -8.996 -1.153 9.774 1.00 96.50 90 LEU A CA 1
ATOM 690 C C . LEU A 1 90 ? -10.128 -0.732 10.710 1.00 96.50 90 LEU A C 1
ATOM 692 O O . LEU A 1 90 ? -10.384 -1.374 11.730 1.00 96.50 90 LEU A O 1
ATOM 696 N N . LEU A 1 91 ? -10.813 0.337 10.331 1.00 95.88 91 LEU A N 1
ATOM 697 C CA . LEU A 1 91 ? -12.021 0.803 10.991 1.00 95.88 91 LEU A CA 1
ATOM 698 C C . LEU A 1 91 ? -13.221 0.420 10.129 1.00 95.88 91 LEU A C 1
ATOM 700 O O . LEU A 1 91 ? -13.141 0.430 8.898 1.00 95.88 91 LEU A O 1
ATOM 704 N N . VAL A 1 92 ? -14.328 0.082 10.783 1.00 85.06 92 VAL A N 1
ATOM 705 C CA . VAL A 1 92 ? -15.609 -0.066 10.093 1.00 85.06 92 VAL A CA 1
ATOM 706 C C . VAL A 1 92 ? -16.094 1.341 9.759 1.00 85.06 92 VAL A C 1
ATOM 708 O O . VAL A 1 92 ? -16.134 2.199 10.643 1.00 85.06 92 VAL A O 1
ATOM 711 N N . GLY A 1 93 ? -16.349 1.579 8.475 1.00 59.81 93 GLY A N 1
ATOM 712 C CA . GLY A 1 93 ? -16.960 2.806 7.971 1.00 59.81 93 GLY A CA 1
ATOM 713 C C . GLY A 1 93 ? -18.467 2.678 7.900 1.00 59.81 93 GLY A C 1
ATOM 714 O O . GLY A 1 93 ? -18.933 1.541 7.659 1.00 59.81 93 GLY A O 1
#

Foldseek 3Di:
DWDKDDFPFDKAWADWQEWEAQPQVRDIDIDTDIHGPDPDPGDADPVRNDIDTDDLVVVLVVDQVQCSVSSVSNPDPPDPYYWYDNVRDTDDD

Radius of gyration: 13.89 Å; chains: 1; bounding box: 37×26×31 Å